Protein AF-A0A9W8PBU7-F1 (afdb_monomer)

Mean predicted aligned error: 11.32 Å

Foldseek 3Di:
DDDDDDDPPPPDPPPPPPVPPPPLQDPVQAAADPVLAWDWDWDDDLWKIKIKTQDDLLFDPVQWDWDDDPQQKIKIWRAPSVHRYPGIHIDIDHDPPQFWDPVPWDWDQDNRRMIMIITTTDDDPPPD

Secondary structure (DSSP, 8-state):
-PPPP------------------TT-HHHHBPPTTSSPPPEEEE-SSEEEEEEE--TT--GGGEEEEEETTTEEEEEEE-TT-SSS-EEEEEEEPPTT-EEEEEEEEEE-TTSEEEEEEEEPP-----

Radius of gyration: 25.04 Å; Cα contacts (8 Å, |Δi|>4): 195; chains: 1; bounding box: 91×54×43 Å

Structure (mmCIF, N/CA/C/O backbone):
data_AF-A0A9W8PBU7-F1
#
_entry.id   AF-A0A9W8PBU7-F1
#
loop_
_atom_site.group_PDB
_atom_site.id
_atom_site.type_symbol
_atom_site.label_atom_id
_atom_site.label_alt_id
_atom_site.label_comp_id
_atom_site.label_asym_id
_atom_site.label_entity_id
_atom_site.label_seq_id
_atom_site.pdbx_PDB_ins_code
_atom_site.Cartn_x
_atom_site.Cartn_y
_atom_site.Cartn_z
_atom_site.occupancy
_atom_site.B_iso_or_equiv
_atom_site.auth_seq_id
_atom_site.auth_comp_id
_atom_site.auth_asym_id
_atom_site.auth_atom_id
_atom_site.pdbx_PDB_model_num
ATOM 1 N N . MET A 1 1 ? 68.180 44.929 1.176 1.00 39.19 1 MET A N 1
ATOM 2 C CA . MET A 1 1 ? 67.422 43.773 1.694 1.00 39.19 1 MET A CA 1
ATOM 3 C C . MET A 1 1 ? 65.968 43.969 1.300 1.00 39.19 1 MET A C 1
ATOM 5 O O . MET A 1 1 ? 65.375 44.941 1.741 1.00 39.19 1 MET A O 1
ATOM 9 N N . TYR A 1 2 ? 65.458 43.147 0.382 1.00 31.69 2 TYR A N 1
ATOM 10 C CA . TYR A 1 2 ? 64.081 43.194 -0.127 1.00 31.69 2 TYR A CA 1
ATOM 11 C C . TYR A 1 2 ? 63.269 42.081 0.553 1.00 31.69 2 TYR A C 1
ATOM 13 O O . TYR A 1 2 ? 63.696 40.928 0.532 1.00 31.69 2 TYR A O 1
ATOM 21 N N . CYS A 1 3 ? 62.123 42.423 1.147 1.00 30.84 3 CYS A N 1
ATOM 22 C CA . CYS A 1 3 ? 61.123 41.465 1.628 1.00 30.84 3 CYS A CA 1
ATOM 23 C C . CYS A 1 3 ? 60.175 41.108 0.468 1.00 30.84 3 CYS A C 1
ATOM 25 O O . CYS A 1 3 ? 59.636 42.032 -0.146 1.00 30.84 3 CYS A O 1
ATOM 27 N N . PRO A 1 4 ? 59.954 39.823 0.140 1.00 41.66 4 PRO A N 1
ATOM 28 C CA . PRO A 1 4 ? 59.019 39.449 -0.914 1.00 41.66 4 PRO A CA 1
ATOM 29 C C . PRO A 1 4 ? 57.555 39.558 -0.440 1.00 41.66 4 PRO A C 1
ATOM 31 O O . PRO A 1 4 ? 57.282 39.421 0.757 1.00 41.66 4 PRO A O 1
ATOM 34 N N . PRO A 1 5 ? 56.599 39.787 -1.361 1.00 39.72 5 PRO A N 1
ATOM 35 C CA . PRO A 1 5 ? 55.179 39.819 -1.040 1.00 39.72 5 PRO A CA 1
ATOM 36 C C . PRO A 1 5 ? 54.635 38.416 -0.731 1.00 39.72 5 PRO A C 1
ATOM 38 O O . PRO A 1 5 ? 55.003 37.416 -1.347 1.00 39.72 5 PRO A O 1
ATOM 41 N N . ARG A 1 6 ? 53.734 38.375 0.253 1.00 37.47 6 ARG A N 1
ATOM 42 C CA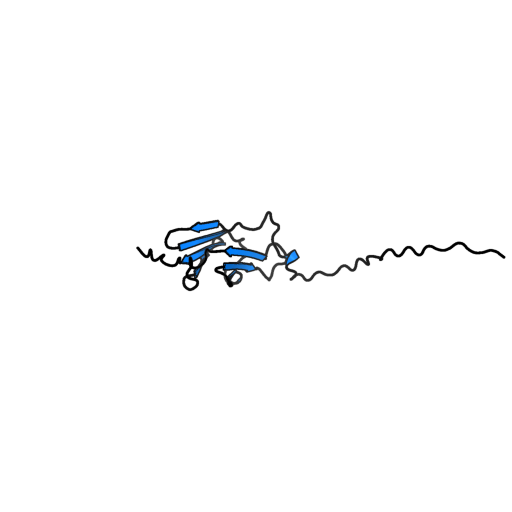 . ARG A 1 6 ? 52.997 37.208 0.746 1.00 37.47 6 ARG A CA 1
ATOM 43 C C . ARG A 1 6 ? 52.105 36.641 -0.367 1.00 37.47 6 ARG A C 1
ATOM 45 O O . ARG A 1 6 ? 51.167 37.307 -0.789 1.00 37.47 6 ARG A O 1
ATOM 52 N N . LEU A 1 7 ? 52.387 35.419 -0.819 1.00 39.12 7 LEU A N 1
ATOM 53 C CA . LEU A 1 7 ? 51.464 34.640 -1.649 1.00 39.12 7 LEU A CA 1
ATOM 54 C C . LEU A 1 7 ? 50.269 34.229 -0.780 1.00 39.12 7 LEU A C 1
ATOM 56 O O . LEU A 1 7 ? 50.424 33.460 0.171 1.00 39.12 7 LEU A O 1
ATOM 60 N N . GLU A 1 8 ? 49.085 34.756 -1.082 1.00 38.03 8 GLU A N 1
ATOM 61 C CA . GLU A 1 8 ? 47.836 34.208 -0.561 1.00 38.03 8 GLU A CA 1
ATOM 62 C C . GLU A 1 8 ? 47.573 32.869 -1.253 1.00 38.03 8 GLU A C 1
ATOM 64 O O . GLU A 1 8 ? 47.237 32.800 -2.435 1.00 38.03 8 GLU A O 1
ATOM 69 N N . VAL A 1 9 ? 47.764 31.781 -0.507 1.00 37.03 9 VAL A N 1
ATOM 70 C CA . VAL A 1 9 ? 47.266 30.460 -0.887 1.00 37.03 9 VAL A CA 1
ATOM 71 C C . VAL A 1 9 ? 45.747 30.514 -0.763 1.00 37.03 9 VAL A C 1
ATOM 73 O O . VAL A 1 9 ? 45.200 30.428 0.333 1.00 37.03 9 VAL A O 1
ATOM 76 N N . SER A 1 10 ? 45.074 30.696 -1.898 1.00 35.19 10 SER A N 1
ATOM 77 C CA . SER A 1 10 ? 43.635 30.490 -2.032 1.00 35.19 10 SER A CA 1
ATOM 78 C C . SER A 1 10 ? 43.340 29.004 -1.825 1.00 35.19 10 SER A C 1
ATOM 80 O O . SER A 1 10 ? 43.475 28.187 -2.734 1.00 35.19 10 SER A O 1
ATOM 82 N N . SER A 1 11 ? 42.983 28.633 -0.600 1.00 48.19 11 SER A N 1
ATOM 83 C CA . SER A 1 11 ? 42.421 27.330 -0.257 1.00 48.19 11 SER A CA 1
ATOM 84 C C . SER A 1 11 ? 40.956 27.274 -0.700 1.00 48.19 11 SER A C 1
ATOM 86 O O . SER A 1 11 ? 40.034 27.256 0.110 1.00 48.19 11 SER A O 1
ATOM 88 N N . GLN A 1 12 ? 40.733 27.242 -2.013 1.00 47.75 12 GLN A N 1
ATOM 89 C CA . GLN A 1 12 ? 39.485 26.713 -2.553 1.00 47.75 12 GLN A CA 1
ATOM 90 C C . GLN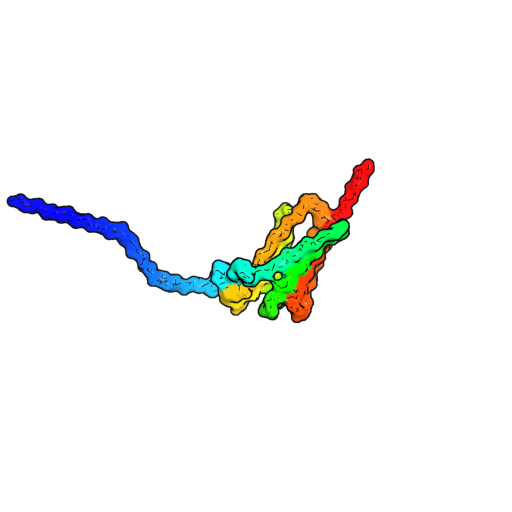 A 1 12 ? 39.604 25.185 -2.587 1.00 47.75 12 GLN A C 1
ATOM 92 O O . GLN A 1 12 ? 40.568 24.673 -3.162 1.00 47.75 12 GLN A O 1
ATOM 97 N N . PRO A 1 13 ? 38.674 24.425 -1.981 1.00 39.69 13 PRO A N 1
ATOM 98 C CA . PRO A 1 13 ? 38.643 22.992 -2.203 1.00 39.69 13 PRO A CA 1
ATOM 99 C C . PRO A 1 13 ? 38.336 22.758 -3.684 1.00 39.69 13 PRO A C 1
ATOM 101 O O . PRO A 1 13 ? 37.273 23.120 -4.186 1.00 39.69 13 PRO A O 1
ATOM 104 N N . PHE A 1 14 ? 39.301 22.169 -4.385 1.00 37.47 14 PHE A N 1
ATOM 105 C CA . PHE A 1 14 ? 39.103 21.573 -5.695 1.00 37.47 14 PHE A CA 1
ATOM 106 C C . PHE A 1 14 ? 38.034 20.490 -5.531 1.00 37.47 14 PHE A C 1
ATOM 108 O O . PHE A 1 14 ? 38.312 19.412 -5.003 1.00 37.47 14 PHE A O 1
ATOM 115 N N . VAL A 1 15 ? 36.791 20.793 -5.914 1.00 45.34 15 VAL A N 1
ATOM 116 C CA . VAL A 1 15 ? 35.747 19.776 -6.050 1.00 45.34 15 VAL A CA 1
ATOM 117 C C . VAL A 1 15 ? 36.163 18.926 -7.241 1.00 45.34 15 VAL A C 1
ATOM 119 O O . VAL A 1 15 ? 35.854 19.225 -8.392 1.00 45.34 15 VAL A O 1
ATOM 122 N N . SER A 1 16 ? 36.959 17.898 -6.954 1.00 40.41 16 SER A N 1
ATOM 123 C CA . SER A 1 16 ? 37.239 16.824 -7.887 1.00 40.41 16 SER A CA 1
ATOM 124 C C . SER A 1 16 ? 35.895 16.203 -8.239 1.00 40.41 16 SER A C 1
ATOM 126 O O . SER A 1 16 ? 35.319 15.474 -7.437 1.00 40.41 16 SER A O 1
ATOM 128 N N . SER A 1 17 ? 35.382 16.532 -9.424 1.00 47.75 17 SER A N 1
ATOM 129 C CA . SER A 1 17 ? 34.237 15.872 -10.044 1.00 47.75 17 SER A CA 1
ATOM 130 C C . SER A 1 17 ? 34.643 14.445 -10.407 1.00 47.75 17 SER A C 1
ATOM 132 O O . SER A 1 17 ? 34.849 14.108 -11.572 1.00 47.75 17 SER A O 1
ATOM 134 N N . SER A 1 18 ? 34.814 13.594 -9.398 1.00 46.03 18 SER A N 1
ATOM 135 C CA . SER A 1 18 ? 34.679 12.163 -9.588 1.00 46.03 18 SER A CA 1
ATOM 136 C C . SER A 1 18 ? 33.221 11.944 -9.951 1.00 46.03 18 SER A C 1
ATOM 138 O O . SER A 1 18 ? 32.334 12.184 -9.135 1.00 46.03 18 SER A O 1
ATOM 140 N N . HIS A 1 19 ? 32.976 11.539 -11.194 1.00 51.66 19 HIS A N 1
ATOM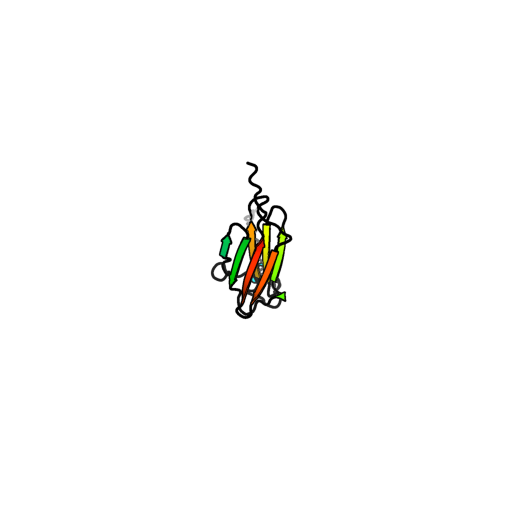 141 C CA . HIS A 1 19 ? 31.730 10.895 -11.574 1.00 51.66 19 HIS A CA 1
ATOM 142 C C . HIS A 1 19 ? 31.589 9.660 -10.677 1.00 51.66 19 HIS A C 1
ATOM 144 O O . HIS A 1 19 ? 32.081 8.585 -11.016 1.00 51.66 19 HIS A O 1
ATOM 150 N N . GLU A 1 20 ? 30.994 9.820 -9.492 1.00 53.59 20 GLU A N 1
ATOM 151 C CA . GLU A 1 20 ? 30.490 8.684 -8.741 1.00 53.59 20 GLU A CA 1
ATOM 152 C C . GLU A 1 20 ? 29.482 8.019 -9.667 1.00 53.59 20 GLU A C 1
ATOM 154 O O . GLU A 1 20 ? 28.445 8.590 -10.010 1.00 53.59 20 GLU A O 1
ATOM 159 N N . ALA A 1 21 ? 29.825 6.826 -10.148 1.00 58.72 21 ALA A N 1
ATOM 160 C CA . ALA A 1 21 ? 28.858 5.934 -10.748 1.00 58.72 21 ALA A CA 1
ATOM 161 C C . ALA A 1 21 ? 27.879 5.554 -9.631 1.00 58.72 21 ALA A C 1
ATOM 163 O O . ALA A 1 21 ? 28.065 4.567 -8.924 1.00 58.72 21 ALA A O 1
ATOM 164 N N . PHE A 1 22 ? 26.890 6.419 -9.413 1.00 59.03 22 PHE A N 1
ATOM 165 C CA . PHE A 1 22 ? 25.817 6.223 -8.458 1.00 59.03 22 PHE A CA 1
ATOM 166 C C . PHE A 1 22 ? 25.198 4.850 -8.720 1.00 59.03 22 PHE A C 1
ATOM 168 O O . PHE A 1 22 ? 24.804 4.557 -9.853 1.00 59.03 22 PHE A O 1
ATOM 175 N N . SER A 1 23 ? 25.154 3.995 -7.695 1.00 71.12 23 SER A N 1
ATOM 176 C CA . SER A 1 23 ? 24.628 2.637 -7.820 1.00 71.12 23 SER A CA 1
ATOM 177 C C . SER A 1 23 ? 23.216 2.690 -8.416 1.00 71.12 23 SER A C 1
ATOM 179 O O . SER A 1 23 ? 22.392 3.481 -7.944 1.00 71.12 23 SER A O 1
ATOM 181 N N . PRO A 1 24 ? 22.895 1.858 -9.424 1.00 67.50 24 PRO A N 1
ATOM 182 C CA . PRO A 1 24 ? 21.553 1.811 -10.011 1.00 67.50 24 PRO A CA 1
ATOM 183 C C . PRO A 1 24 ? 20.474 1.449 -8.978 1.00 67.50 24 PRO A C 1
ATOM 185 O O . PRO A 1 24 ? 19.298 1.723 -9.187 1.00 67.50 24 PRO A O 1
ATOM 188 N N . MET A 1 25 ? 20.869 0.896 -7.825 1.00 74.25 25 MET A N 1
ATOM 189 C CA . MET A 1 25 ? 19.973 0.583 -6.714 1.00 74.25 25 MET A CA 1
ATOM 190 C C . MET A 1 25 ? 19.737 1.746 -5.735 1.00 74.25 25 MET A C 1
ATOM 192 O O . MET A 1 25 ? 18.992 1.569 -4.770 1.00 74.25 25 MET A O 1
ATOM 196 N N . GLN A 1 26 ? 20.349 2.922 -5.929 1.00 77.50 26 GLN A N 1
ATOM 197 C CA . GLN A 1 26 ? 20.131 4.063 -5.034 1.00 77.50 26 GLN A CA 1
ATOM 198 C C . GLN A 1 26 ? 18.681 4.537 -5.071 1.00 77.50 26 GLN A C 1
ATOM 200 O O . GLN A 1 26 ? 18.116 4.837 -6.124 1.00 77.50 26 GLN A O 1
ATOM 205 N N . ARG A 1 27 ? 18.087 4.627 -3.880 1.00 73.88 27 ARG A N 1
ATOM 206 C CA . ARG A 1 27 ? 16.668 4.915 -3.681 1.00 73.88 27 ARG A CA 1
ATOM 207 C C . ARG A 1 27 ? 16.251 6.247 -4.296 1.00 73.88 27 ARG A C 1
ATOM 209 O O . ARG A 1 27 ? 15.182 6.334 -4.890 1.00 73.88 27 ARG A O 1
ATOM 216 N N . GLU A 1 28 ? 17.108 7.255 -4.189 1.00 75.44 28 GLU A N 1
ATOM 217 C CA . GLU A 1 28 ? 16.880 8.611 -4.692 1.00 75.44 28 GLU A CA 1
ATOM 218 C C . GLU A 1 28 ? 16.716 8.650 -6.217 1.00 75.44 28 GLU A C 1
ATOM 220 O O . GLU A 1 28 ? 16.029 9.525 -6.731 1.00 75.44 28 GLU A O 1
ATOM 225 N N . ARG A 1 29 ? 17.311 7.691 -6.942 1.00 76.19 29 ARG A N 1
ATOM 226 C CA . ARG A 1 29 ? 17.182 7.572 -8.404 1.00 76.19 29 ARG A CA 1
ATOM 227 C C . ARG A 1 29 ? 15.929 6.805 -8.829 1.00 76.19 29 ARG A C 1
ATOM 229 O O . ARG A 1 29 ? 15.405 7.040 -9.912 1.00 76.19 29 ARG A O 1
ATOM 236 N N . ARG A 1 30 ? 15.466 5.892 -7.969 1.00 81.69 30 ARG A N 1
ATOM 237 C CA . ARG A 1 30 ? 14.382 4.936 -8.246 1.00 81.69 30 ARG A CA 1
ATOM 238 C C . ARG A 1 30 ? 12.999 5.454 -7.855 1.00 81.69 30 ARG A C 1
ATOM 240 O O . ARG A 1 30 ? 11.993 4.971 -8.381 1.00 81.69 30 ARG A O 1
ATOM 247 N N . GLY A 1 31 ? 12.952 6.406 -6.922 1.00 77.81 31 GLY A N 1
ATOM 248 C CA . GLY A 1 31 ? 11.724 7.075 -6.507 1.00 77.81 31 GLY A CA 1
ATOM 249 C C . GLY A 1 31 ? 11.057 7.793 -7.676 1.00 77.81 31 GLY A C 1
ATOM 250 O O . GLY A 1 31 ? 11.725 8.386 -8.522 1.00 77.81 31 GLY A O 1
ATOM 251 N N . ALA A 1 32 ? 9.731 7.738 -7.730 1.00 72.75 32 ALA A N 1
ATOM 252 C CA . ALA A 1 32 ? 8.996 8.535 -8.699 1.00 72.75 32 ALA A CA 1
ATOM 253 C C . ALA A 1 32 ? 9.146 10.034 -8.407 1.00 72.75 32 ALA A C 1
ATOM 255 O O . ALA A 1 32 ? 9.181 10.459 -7.248 1.00 72.75 32 ALA A O 1
ATOM 256 N N . SER A 1 33 ? 9.180 10.841 -9.471 1.00 72.50 33 SER A N 1
ATOM 257 C CA . SER A 1 33 ? 8.978 12.286 -9.351 1.00 72.50 33 SER A CA 1
ATOM 258 C C . SER A 1 33 ? 7.666 12.556 -8.595 1.00 72.50 33 SER A C 1
ATOM 260 O O . SER A 1 33 ? 6.702 11.810 -8.793 1.00 72.50 33 SER A O 1
ATOM 262 N N . PRO A 1 34 ? 7.560 13.620 -7.777 1.00 70.50 34 PRO A N 1
ATOM 263 C CA . PRO A 1 34 ? 6.320 13.956 -7.073 1.00 70.50 34 PRO A CA 1
ATOM 264 C C . PRO A 1 34 ? 5.096 14.070 -7.995 1.00 70.50 34 PRO A C 1
ATOM 266 O O . PRO A 1 34 ? 3.978 13.821 -7.558 1.00 70.50 34 PRO A O 1
ATOM 269 N N . SER A 1 35 ? 5.305 14.415 -9.271 1.00 71.56 35 SER A N 1
ATOM 270 C CA . SER A 1 35 ? 4.259 14.490 -10.299 1.00 71.56 35 SER A CA 1
ATOM 271 C C . SER A 1 35 ? 3.750 13.129 -10.789 1.00 71.56 35 SER A C 1
ATOM 273 O O . SER A 1 35 ? 2.650 13.062 -11.324 1.00 71.56 35 SER A O 1
ATOM 275 N N . ASN A 1 36 ? 4.541 12.065 -10.618 1.00 75.50 36 ASN A N 1
ATOM 276 C CA . A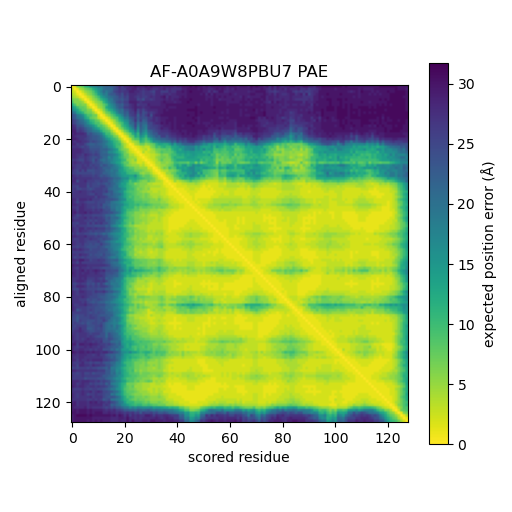SN A 1 36 ? 4.298 10.725 -11.170 1.00 75.50 36 ASN A CA 1
ATOM 277 C C . ASN A 1 36 ? 4.095 9.676 -10.062 1.00 75.50 36 ASN A C 1
ATOM 279 O O . ASN A 1 36 ? 4.108 8.474 -10.326 1.00 75.50 36 ASN A O 1
ATOM 283 N N . CYS A 1 37 ? 3.941 10.109 -8.807 1.00 84.00 37 CYS A N 1
ATOM 284 C CA . CYS A 1 37 ? 3.631 9.214 -7.702 1.00 84.00 37 CYS A CA 1
ATOM 285 C C . CYS A 1 37 ? 2.116 8.946 -7.682 1.00 84.00 37 CYS A C 1
ATOM 287 O O . CYS A 1 37 ? 1.342 9.898 -7.541 1.00 84.00 37 CYS A O 1
ATOM 289 N N . PRO A 1 38 ? 1.664 7.688 -7.816 1.00 91.00 38 PRO A N 1
ATOM 290 C CA . PRO A 1 38 ? 0.250 7.388 -7.769 1.00 91.00 38 PRO A CA 1
ATOM 291 C C . PRO A 1 38 ? -0.318 7.734 -6.387 1.00 91.00 38 PRO A C 1
ATOM 293 O O .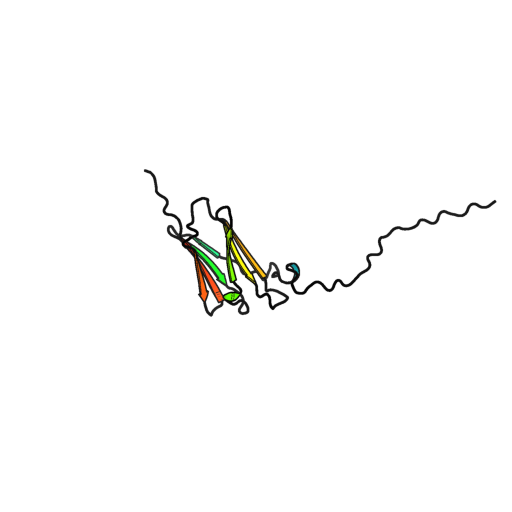 PRO A 1 38 ? 0.280 7.458 -5.342 1.00 91.00 38 PRO A O 1
ATOM 296 N N . SER A 1 39 ? -1.48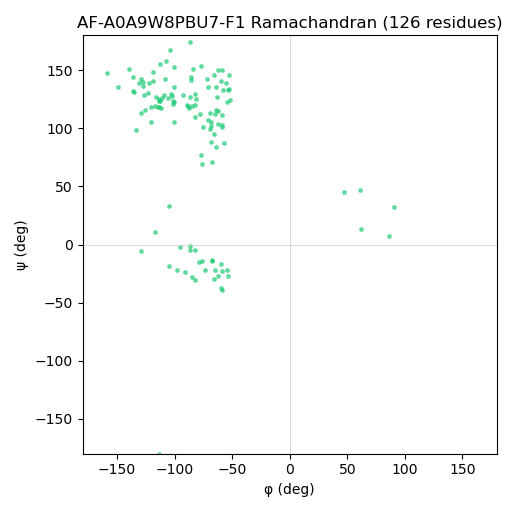0 8.381 -6.381 1.00 92.81 39 SER A N 1
ATOM 297 C CA . SER A 1 39 ? -2.149 8.777 -5.145 1.00 92.81 39 SER A CA 1
ATOM 298 C C . SER A 1 39 ? -2.938 7.603 -4.583 1.00 92.81 39 SER A C 1
ATOM 300 O O . SER A 1 39 ? -3.744 7.004 -5.293 1.00 92.81 39 SER A O 1
ATOM 302 N N . MET A 1 40 ? -2.740 7.306 -3.300 1.00 96.19 40 MET A N 1
ATOM 303 C CA . MET A 1 40 ? -3.547 6.319 -2.591 1.00 96.19 40 MET A CA 1
ATOM 304 C C . MET A 1 40 ? -4.793 6.988 -2.011 1.00 96.19 40 MET A C 1
ATOM 306 O O . MET A 1 40 ? -4.679 7.879 -1.168 1.00 96.19 40 MET A O 1
ATOM 310 N N . ASP A 1 41 ? -5.969 6.556 -2.459 1.00 97.69 41 ASP A N 1
ATOM 311 C CA . ASP A 1 41 ? -7.256 6.973 -1.906 1.00 97.69 41 ASP A CA 1
ATOM 312 C C . ASP A 1 41 ? -7.627 6.096 -0.708 1.00 97.69 41 ASP A C 1
ATOM 314 O O . ASP A 1 41 ? -7.374 4.888 -0.707 1.00 97.69 41 ASP A O 1
ATOM 318 N N . VAL A 1 42 ? -8.221 6.701 0.321 1.00 96.94 42 VAL A N 1
ATOM 319 C CA . VAL A 1 42 ? -8.611 6.004 1.551 1.00 96.94 42 VAL A CA 1
ATOM 320 C C . VAL A 1 42 ? -10.063 6.311 1.869 1.00 96.94 42 VAL A C 1
ATOM 322 O O . VAL A 1 42 ? -10.416 7.423 2.260 1.00 96.94 42 VAL A O 1
ATOM 325 N N . GLN A 1 43 ? -10.896 5.282 1.787 1.00 97.38 43 GLN A N 1
ATOM 326 C CA . GLN A 1 43 ? -12.310 5.346 2.124 1.00 97.38 43 GLN A CA 1
ATOM 327 C C . GLN A 1 43 ? -12.565 4.597 3.423 1.00 97.38 43 GLN A C 1
ATOM 329 O O . GLN A 1 43 ? -11.946 3.575 3.711 1.00 97.38 43 GLN A O 1
ATOM 334 N N . SER A 1 44 ? -13.462 5.128 4.248 1.00 94.88 44 SER A N 1
ATOM 335 C CA . SER A 1 44 ? -13.751 4.573 5.569 1.00 94.88 44 SER A CA 1
ATOM 336 C C . SER A 1 44 ? -15.242 4.317 5.720 1.00 94.88 44 SER A C 1
ATOM 338 O O . SER A 1 44 ? -16.056 5.215 5.526 1.00 94.88 44 SER A O 1
ATOM 340 N N . SER A 1 45 ? -15.586 3.101 6.126 1.00 93.25 45 SER A N 1
ATOM 341 C CA . SER A 1 45 ? -16.928 2.696 6.546 1.00 93.25 45 SER A CA 1
ATOM 342 C C . SER A 1 45 ? -16.928 2.359 8.038 1.00 93.25 45 SER A C 1
ATOM 344 O O . SER A 1 45 ? -15.894 2.441 8.699 1.00 93.25 45 SER A O 1
ATOM 346 N N . LEU A 1 46 ? -18.070 1.965 8.606 1.00 91.38 46 LEU A N 1
ATOM 347 C CA . LEU A 1 46 ? -18.142 1.539 10.011 1.00 91.38 46 LEU A CA 1
ATOM 348 C C . LEU A 1 46 ? -17.364 0.243 10.292 1.00 91.38 46 LEU A C 1
ATOM 350 O O . LEU A 1 46 ? -16.869 0.073 11.403 1.00 91.38 46 LEU A O 1
ATOM 354 N N . SER A 1 47 ? -17.238 -0.644 9.306 1.00 93.12 47 SER A N 1
ATOM 355 C CA . SER A 1 47 ? -16.639 -1.975 9.465 1.00 93.12 47 SER A CA 1
ATOM 356 C C . SER A 1 47 ? -15.229 -2.096 8.891 1.00 93.12 47 SER A C 1
ATOM 358 O O . SER A 1 47 ? -14.508 -3.023 9.254 1.00 93.12 47 SER A O 1
ATOM 360 N N . GLU A 1 48 ? -14.823 -1.191 8.003 1.00 95.75 48 GLU A N 1
ATOM 361 C CA . GLU A 1 48 ? -13.616 -1.365 7.192 1.00 95.75 48 GLU A CA 1
ATOM 362 C C . GLU A 1 48 ? -13.066 -0.036 6.660 1.00 95.75 48 GLU A C 1
ATOM 364 O O . GLU A 1 48 ? -13.835 0.883 6.366 1.00 95.75 48 GLU A O 1
ATOM 369 N N . HIS A 1 49 ? -11.743 0.046 6.511 1.00 97.06 49 HIS A N 1
ATOM 370 C CA . HIS A 1 49 ? -11.095 1.006 5.621 1.00 97.06 49 HIS A CA 1
ATOM 371 C C . HIS A 1 49 ? -10.693 0.321 4.318 1.00 97.06 49 HIS A C 1
ATOM 373 O O . HIS A 1 49 ? -10.092 -0.753 4.344 1.00 97.06 49 HIS A O 1
ATOM 379 N N . THR A 1 50 ? -10.958 0.977 3.198 1.00 97.94 50 THR A N 1
ATOM 380 C CA . THR A 1 50 ? -10.554 0.531 1.867 1.00 97.94 50 THR A CA 1
ATOM 381 C C . THR A 1 50 ? -9.532 1.517 1.326 1.00 97.94 50 THR A C 1
ATOM 383 O O . THR A 1 50 ? -9.821 2.704 1.182 1.00 97.94 50 THR A O 1
ATOM 386 N N . LEU A 1 51 ? -8.324 1.031 1.061 1.00 98.25 51 LEU A N 1
ATOM 387 C CA . LEU A 1 51 ? -7.252 1.792 0.442 1.00 98.25 51 LEU A CA 1
ATOM 388 C C . LEU A 1 51 ? -7.150 1.357 -1.013 1.00 98.25 51 LEU A C 1
ATOM 390 O O . LEU A 1 51 ? -7.079 0.158 -1.284 1.00 98.25 51 LEU A O 1
ATOM 394 N N . THR A 1 52 ? -7.131 2.310 -1.935 1.00 98.25 52 THR A N 1
ATOM 395 C CA . THR A 1 52 ? -7.056 2.021 -3.368 1.00 98.25 52 THR A CA 1
ATOM 396 C C . THR A 1 52 ? -5.973 2.848 -4.032 1.00 98.25 52 THR A C 1
ATOM 398 O O . THR A 1 52 ? -5.780 4.019 -3.710 1.00 98.25 52 THR A O 1
ATOM 401 N N . VAL A 1 53 ? -5.229 2.231 -4.943 1.00 97.88 53 VAL A N 1
ATOM 402 C CA . VAL A 1 53 ? -4.241 2.932 -5.761 1.00 97.88 53 VAL A CA 1
ATOM 403 C C . VAL A 1 53 ? -4.115 2.251 -7.116 1.00 97.88 53 VAL A C 1
ATOM 405 O O . VAL A 1 53 ? -4.047 1.025 -7.200 1.00 97.88 53 VAL A O 1
ATOM 408 N N . GLN A 1 54 ? -4.077 3.055 -8.175 1.00 97.31 54 GLN A N 1
ATOM 409 C CA . GLN A 1 54 ? -3.747 2.582 -9.512 1.00 97.31 54 GLN A CA 1
ATOM 410 C C . GLN A 1 54 ? -2.226 2.502 -9.633 1.00 97.31 54 GLN A C 1
ATOM 412 O O . GLN A 1 54 ? -1.547 3.532 -9.638 1.00 97.31 54 GLN A O 1
ATOM 417 N N . LEU A 1 55 ? -1.689 1.288 -9.693 1.00 95.69 55 LEU A N 1
ATOM 418 C CA . LEU A 1 55 ? -0.263 1.077 -9.900 1.00 95.69 55 LEU A CA 1
ATOM 419 C C . LEU A 1 55 ? 0.072 1.128 -11.399 1.00 95.69 55 LEU A C 1
ATOM 421 O O . LEU A 1 55 ? -0.777 0.787 -12.227 1.00 95.69 55 LEU A O 1
ATOM 425 N N . PRO A 1 56 ? 1.297 1.545 -11.759 1.00 94.00 56 PRO A N 1
ATOM 426 C CA . PRO A 1 56 ? 1.797 1.421 -13.123 1.00 94.00 56 PRO A CA 1
ATOM 427 C C . PRO A 1 56 ? 1.899 -0.041 -13.575 1.00 94.00 56 PRO A C 1
ATOM 429 O O . PRO A 1 56 ? 2.230 -0.915 -12.773 1.00 94.00 56 PRO A O 1
ATOM 432 N N . ASP A 1 57 ? 1.732 -0.281 -14.876 1.00 93.19 57 ASP A N 1
ATOM 433 C CA . ASP A 1 57 ? 1.673 -1.620 -15.487 1.00 93.19 57 ASP A CA 1
ATOM 434 C C . ASP A 1 57 ? 2.924 -2.489 -15.261 1.00 93.19 57 ASP A C 1
ATOM 436 O O . ASP A 1 57 ? 2.867 -3.718 -15.350 1.00 93.19 57 ASP A O 1
ATOM 440 N N . HIS A 1 58 ? 4.079 -1.879 -14.976 1.00 92.31 58 HIS A N 1
ATOM 441 C CA . HIS A 1 58 ? 5.314 -2.611 -14.681 1.00 92.31 58 HIS A CA 1
ATOM 442 C C . HIS A 1 58 ? 5.377 -3.166 -13.255 1.00 92.31 58 HIS A C 1
ATOM 444 O O . HIS A 1 58 ? 6.218 -4.027 -12.981 1.00 92.31 58 HIS A O 1
ATOM 450 N N . ILE A 1 59 ? 4.513 -2.703 -12.347 1.00 94.56 59 ILE A N 1
ATOM 451 C CA . ILE A 1 59 ? 4.448 -3.199 -10.973 1.00 94.56 59 ILE A CA 1
ATOM 452 C C . ILE A 1 59 ? 3.572 -4.447 -10.919 1.00 94.56 59 ILE A C 1
ATOM 454 O O . ILE A 1 59 ? 2.374 -4.416 -11.192 1.00 94.56 59 ILE A O 1
ATOM 458 N N . LYS A 1 60 ? 4.175 -5.556 -10.495 1.00 93.25 60 LYS A N 1
ATOM 459 C CA . LYS A 1 60 ? 3.490 -6.840 -10.318 1.00 93.25 60 LYS A CA 1
ATOM 460 C C . LYS A 1 60 ? 3.222 -7.141 -8.847 1.00 93.25 60 LYS A C 1
ATOM 462 O O . LYS A 1 60 ? 3.784 -6.505 -7.957 1.00 93.25 60 LYS A O 1
ATOM 467 N N . HIS A 1 61 ? 2.388 -8.143 -8.580 1.00 93.25 61 HIS A N 1
ATOM 468 C CA . HIS A 1 61 ? 1.979 -8.502 -7.219 1.00 93.25 61 HIS A CA 1
ATOM 469 C C . HIS A 1 61 ? 3.171 -8.885 -6.330 1.00 93.25 61 HIS A C 1
ATOM 471 O O . HIS A 1 61 ? 3.218 -8.483 -5.171 1.00 93.25 61 HIS A O 1
ATOM 477 N N . GLU A 1 62 ? 4.173 -9.579 -6.874 1.00 94.19 62 GLU A N 1
ATOM 478 C CA . GLU A 1 62 ? 5.401 -9.947 -6.162 1.00 94.19 62 GLU A CA 1
ATOM 479 C C . GLU A 1 62 ? 6.292 -8.747 -5.798 1.00 94.19 62 GLU A C 1
ATOM 481 O O . GLU A 1 62 ? 7.210 -8.876 -4.991 1.00 94.19 62 GLU A O 1
ATOM 486 N N . MET A 1 63 ? 6.024 -7.576 -6.381 1.00 95.88 63 MET A N 1
ATOM 487 C CA . MET A 1 63 ? 6.749 -6.326 -6.137 1.00 95.88 63 MET A CA 1
ATOM 488 C C . MET A 1 63 ? 6.067 -5.457 -5.075 1.00 95.88 63 MET A C 1
ATOM 490 O O . MET A 1 63 ? 6.582 -4.392 -4.734 1.00 95.88 63 MET A O 1
ATOM 494 N N . VAL A 1 64 ? 4.916 -5.887 -4.548 1.00 96.56 64 VAL A N 1
ATOM 495 C CA . VAL A 1 64 ? 4.165 -5.159 -3.525 1.00 96.56 64 VAL A CA 1
ATOM 496 C C . VAL A 1 64 ? 4.436 -5.766 -2.154 1.00 96.56 64 VAL A C 1
ATOM 498 O O . VAL A 1 64 ? 4.178 -6.938 -1.897 1.00 96.56 64 VAL A O 1
ATOM 501 N N . THR A 1 65 ? 4.925 -4.940 -1.235 1.00 96.94 65 THR A N 1
ATOM 502 C CA . THR A 1 65 ? 5.101 -5.290 0.173 1.00 96.94 65 THR A CA 1
ATOM 503 C C . THR A 1 65 ? 4.144 -4.475 1.027 1.00 96.94 65 THR A C 1
ATOM 505 O O . THR A 1 65 ? 4.184 -3.244 1.028 1.00 96.94 65 THR A O 1
ATOM 508 N N . ILE A 1 66 ? 3.313 -5.166 1.806 1.00 96.12 66 ILE A N 1
ATOM 509 C CA . ILE A 1 66 ? 2.419 -4.558 2.792 1.00 96.12 66 ILE A CA 1
ATOM 510 C C . ILE A 1 66 ? 2.890 -4.991 4.171 1.00 96.12 66 ILE A C 1
ATOM 512 O O . ILE A 1 66 ? 3.042 -6.177 4.453 1.00 96.12 66 ILE A O 1
ATOM 516 N N . SER A 1 67 ? 3.139 -4.015 5.034 1.00 95.38 67 SER A N 1
ATOM 517 C CA . SER A 1 67 ? 3.685 -4.248 6.364 1.00 95.38 67 SER A CA 1
ATOM 518 C C . SER A 1 67 ? 2.954 -3.421 7.405 1.00 95.38 67 SER A C 1
ATOM 520 O O . SER A 1 67 ? 2.553 -2.280 7.171 1.00 95.38 67 SER A O 1
ATOM 522 N N . VAL A 1 68 ? 2.794 -4.006 8.584 1.00 91.81 68 VAL A N 1
ATOM 523 C CA . VAL A 1 68 ? 2.246 -3.318 9.748 1.00 91.81 68 VAL A CA 1
ATOM 524 C C . VAL A 1 68 ? 3.400 -2.740 10.550 1.00 91.81 68 VAL A C 1
ATOM 526 O O . VAL A 1 68 ? 4.337 -3.455 10.904 1.00 91.81 68 VAL A O 1
ATOM 529 N N . LEU A 1 69 ? 3.325 -1.450 10.869 1.00 91.62 69 LEU A N 1
ATOM 530 C CA . LEU A 1 69 ? 4.295 -0.789 11.733 1.00 91.62 69 LEU A CA 1
ATOM 531 C C . LEU A 1 69 ? 3.685 -0.479 13.103 1.00 91.62 69 LEU A C 1
ATOM 533 O O . LEU A 1 69 ? 2.467 -0.349 13.277 1.00 91.62 69 LEU A O 1
ATOM 537 N N . LYS A 1 70 ? 4.563 -0.302 14.095 1.00 88.00 70 LYS A N 1
ATOM 538 C CA . LYS A 1 70 ? 4.178 0.137 15.440 1.00 88.00 70 LYS A CA 1
ATOM 539 C C . LYS A 1 70 ? 3.405 1.462 15.374 1.00 88.00 70 LYS A C 1
ATOM 541 O O . LYS A 1 70 ? 3.790 2.385 14.658 1.00 88.00 70 LYS A O 1
ATOM 546 N N . GLY A 1 71 ? 2.354 1.567 16.187 1.00 86.62 71 GLY A N 1
ATOM 547 C CA . GLY A 1 71 ? 1.546 2.785 16.304 1.00 86.62 71 GLY A CA 1
ATOM 548 C C . GLY A 1 71 ? 0.360 2.859 15.342 1.00 86.62 71 GLY A C 1
ATOM 549 O O . GLY A 1 71 ? 0.000 3.958 14.943 1.00 86.62 71 GLY A O 1
ATOM 550 N N . ASN A 1 72 ? -0.250 1.716 14.998 1.00 89.88 72 ASN A N 1
ATOM 551 C CA . ASN A 1 72 ? -1.431 1.620 14.125 1.00 89.88 72 ASN A CA 1
ATOM 552 C C . ASN A 1 72 ? -1.173 2.172 12.721 1.00 89.88 72 ASN A C 1
ATOM 554 O O . ASN A 1 72 ? -1.949 2.968 12.196 1.00 89.88 72 ASN A O 1
ATOM 558 N N . LYS A 1 73 ? -0.050 1.768 12.126 1.00 94.31 73 LYS A N 1
ATOM 559 C CA . LYS A 1 73 ? 0.341 2.225 10.796 1.00 94.31 73 LYS A CA 1
ATOM 560 C C . LYS A 1 73 ? 0.426 1.058 9.836 1.00 94.31 73 LYS A C 1
ATOM 562 O O . LYS A 1 73 ? 0.949 0.003 10.194 1.00 94.31 73 LYS A O 1
ATOM 567 N N . LEU A 1 74 ? -0.030 1.288 8.616 1.00 95.81 74 LEU A N 1
ATOM 568 C CA . LEU A 1 74 ? 0.186 0.385 7.499 1.00 95.81 74 LEU A CA 1
ATOM 569 C C . LEU A 1 74 ? 1.164 1.047 6.534 1.00 95.81 74 LEU A C 1
ATOM 571 O O . LEU A 1 74 ? 0.978 2.203 6.157 1.00 95.81 74 LEU A O 1
ATOM 575 N N . LYS A 1 75 ? 2.219 0.327 6.167 1.00 96.56 75 LYS A N 1
ATOM 576 C CA . LYS A 1 75 ? 3.186 0.751 5.163 1.00 96.56 75 LYS A CA 1
ATOM 577 C C . LYS A 1 75 ? 3.037 -0.125 3.929 1.00 96.56 75 LYS A C 1
ATOM 579 O O . LYS A 1 75 ? 3.121 -1.349 4.031 1.00 96.56 75 LYS A O 1
ATOM 584 N N . VAL A 1 76 ? 2.854 0.522 2.786 1.00 97.38 76 VAL A N 1
ATOM 585 C CA . VAL A 1 76 ? 2.737 -0.109 1.472 1.00 97.38 76 VAL A CA 1
ATOM 586 C C . VAL A 1 76 ? 3.920 0.348 0.634 1.00 97.38 76 VAL A C 1
ATOM 588 O O . VAL A 1 76 ? 4.172 1.547 0.525 1.00 97.38 76 VAL A O 1
ATOM 591 N N . ILE A 1 77 ? 4.657 -0.603 0.074 1.00 96.50 77 ILE A N 1
ATOM 592 C CA . ILE A 1 77 ? 5.755 -0.352 -0.856 1.00 96.50 77 ILE A CA 1
ATOM 593 C C . ILE A 1 77 ? 5.451 -1.102 -2.146 1.00 96.50 77 ILE A C 1
ATOM 595 O O . ILE A 1 77 ? 5.167 -2.295 -2.096 1.00 96.50 77 ILE A O 1
ATOM 599 N N . ALA A 1 78 ? 5.553 -0.425 -3.282 1.00 96.25 78 ALA A N 1
ATOM 600 C CA . ALA A 1 78 ? 5.630 -1.056 -4.593 1.00 96.25 78 ALA A CA 1
ATOM 601 C C . ALA A 1 78 ? 7.034 -0.812 -5.158 1.00 96.25 78 ALA A C 1
ATOM 603 O O . ALA A 1 78 ? 7.419 0.343 -5.335 1.00 96.25 78 ALA A O 1
ATOM 604 N N . ASP A 1 79 ? 7.806 -1.880 -5.384 1.00 94.25 79 ASP A N 1
ATOM 605 C CA . ASP A 1 79 ? 9.213 -1.787 -5.787 1.00 94.25 79 ASP A CA 1
ATOM 606 C C . ASP A 1 79 ? 9.569 -2.724 -6.954 1.00 94.25 79 ASP A C 1
ATOM 608 O O . ASP A 1 79 ? 9.878 -3.903 -6.767 1.00 94.25 79 ASP A O 1
ATOM 612 N N . ALA A 1 80 ? 9.599 -2.186 -8.174 1.00 93.44 80 ALA A N 1
ATOM 613 C CA . ALA A 1 80 ? 10.192 -2.856 -9.330 1.00 93.44 80 ALA A CA 1
ATOM 614 C C . ALA A 1 80 ? 11.725 -2.749 -9.265 1.00 93.44 80 ALA A C 1
ATOM 616 O O . ALA A 1 80 ? 12.355 -1.956 -9.961 1.00 93.44 80 ALA A O 1
ATOM 617 N N . TRP A 1 81 ? 12.332 -3.571 -8.405 1.00 85.56 81 TRP A N 1
ATOM 618 C CA . TRP A 1 81 ? 13.778 -3.625 -8.118 1.00 85.56 81 TRP A CA 1
ATOM 619 C C . TRP A 1 81 ? 14.681 -3.818 -9.343 1.00 85.56 81 TRP A C 1
ATOM 621 O O . TRP A 1 81 ? 15.858 -3.474 -9.300 1.00 85.56 81 TRP A O 1
ATOM 631 N N . HIS A 1 82 ? 14.134 -4.359 -10.430 1.00 86.38 82 HIS A N 1
ATOM 632 C CA . HIS A 1 82 ? 14.838 -4.601 -11.687 1.00 86.38 82 HIS A CA 1
ATOM 633 C C . HIS A 1 82 ? 14.923 -3.357 -12.594 1.00 86.38 82 HIS A C 1
ATOM 635 O O . HIS A 1 82 ? 15.548 -3.423 -13.650 1.00 86.38 82 HIS A O 1
ATOM 641 N N . MET A 1 83 ? 14.292 -2.243 -12.207 1.00 87.06 83 MET A N 1
ATOM 642 C CA . MET A 1 83 ? 14.266 -0.982 -12.951 1.00 87.06 83 MET A CA 1
ATOM 643 C C . MET A 1 83 ? 15.024 0.128 -12.206 1.00 87.06 83 MET A C 1
ATOM 645 O O . MET A 1 83 ? 15.163 0.101 -10.980 1.00 87.06 83 MET A O 1
ATOM 649 N N . GLU A 1 84 ? 15.501 1.124 -12.957 1.00 83.19 84 GLU A N 1
ATOM 650 C CA . GLU A 1 84 ? 16.360 2.199 -12.432 1.00 83.19 84 GLU A CA 1
ATOM 651 C C . GLU A 1 84 ? 15.617 3.499 -12.086 1.00 83.19 84 GLU A C 1
ATOM 653 O O . GLU A 1 84 ? 16.121 4.285 -11.288 1.00 83.19 84 GLU A O 1
ATOM 658 N N . ALA A 1 85 ? 14.438 3.738 -12.664 1.00 82.69 85 ALA A N 1
ATOM 659 C CA . ALA A 1 85 ? 13.671 4.972 -12.491 1.00 82.69 85 ALA A CA 1
ATOM 660 C C . ALA A 1 85 ? 12.178 4.663 -12.359 1.00 82.69 85 ALA A C 1
ATOM 662 O O . ALA A 1 85 ? 11.716 3.657 -12.896 1.00 82.69 85 ALA A O 1
ATOM 663 N N . GLU A 1 86 ? 11.450 5.518 -11.632 1.00 83.12 86 GLU A N 1
ATOM 664 C CA . GLU A 1 86 ? 9.986 5.444 -11.471 1.00 83.12 86 GLU A CA 1
ATOM 665 C C . GLU A 1 86 ? 9.488 4.031 -11.130 1.00 83.12 86 GLU A C 1
ATOM 667 O O . GLU A 1 86 ? 8.551 3.490 -11.711 1.00 83.12 86 GLU A O 1
ATOM 672 N N . CYS A 1 87 ? 10.182 3.385 -10.202 1.00 89.25 87 CYS A N 1
ATOM 673 C CA . CYS A 1 87 ? 9.950 1.984 -9.873 1.00 89.25 87 CYS A CA 1
ATOM 674 C C . CYS A 1 87 ? 9.763 1.749 -8.380 1.00 89.25 87 CYS A C 1
ATOM 676 O O . CYS A 1 87 ? 9.438 0.630 -8.000 1.00 89.25 87 CYS A O 1
ATOM 678 N N . HIS A 1 88 ? 9.945 2.785 -7.558 1.00 93.25 88 HIS A N 1
ATOM 679 C CA . HIS A 1 88 ? 9.794 2.731 -6.114 1.00 93.25 88 HIS A CA 1
ATOM 680 C C . HIS A 1 88 ? 8.725 3.716 -5.634 1.00 93.25 88 HIS A C 1
ATOM 682 O O . HIS A 1 88 ? 8.883 4.934 -5.763 1.00 93.25 88 HIS A O 1
ATOM 688 N N . TYR A 1 89 ? 7.675 3.182 -5.017 1.00 93.81 89 TYR A N 1
ATOM 689 C CA . TYR A 1 89 ? 6.562 3.939 -4.453 1.00 93.81 89 TYR A CA 1
ATOM 690 C C . TYR A 1 89 ? 6.331 3.526 -3.002 1.00 93.81 89 TYR A C 1
ATOM 692 O O . TYR A 1 89 ? 6.354 2.337 -2.680 1.00 93.81 89 TYR A O 1
ATOM 700 N N . GLU A 1 90 ? 6.112 4.500 -2.120 1.00 94.75 90 GLU A N 1
ATOM 701 C CA . GLU A 1 90 ? 5.908 4.261 -0.692 1.00 94.75 90 GLU A CA 1
ATOM 702 C C . GLU A 1 90 ? 4.738 5.089 -0.162 1.00 94.75 90 GLU A C 1
ATOM 704 O O . GLU A 1 90 ? 4.697 6.307 -0.332 1.00 94.75 90 GLU A O 1
ATOM 709 N N . TRP A 1 91 ? 3.844 4.424 0.569 1.00 96.31 91 TRP A N 1
ATOM 710 C CA . TRP A 1 91 ? 2.767 5.058 1.322 1.00 96.31 91 TRP A CA 1
ATOM 711 C C . TRP A 1 91 ? 2.790 4.591 2.774 1.00 96.31 91 TRP A C 1
ATOM 713 O O . TRP A 1 91 ? 3.002 3.412 3.069 1.00 96.31 91 TRP A O 1
ATOM 723 N N . VAL A 1 92 ? 2.538 5.524 3.693 1.00 96.62 92 VAL A N 1
ATOM 724 C CA . VAL A 1 92 ? 2.372 5.241 5.122 1.00 96.62 92 VAL A CA 1
ATOM 725 C C . VAL A 1 92 ? 1.044 5.816 5.582 1.00 96.62 92 VAL A C 1
ATOM 727 O O . VAL A 1 92 ? 0.848 7.030 5.597 1.00 96.62 92 VAL A O 1
ATOM 730 N N . ILE A 1 93 ? 0.145 4.930 5.993 1.00 96.19 93 ILE A N 1
ATOM 731 C CA . ILE A 1 93 ? -1.207 5.265 6.420 1.00 96.19 93 ILE A CA 1
ATOM 732 C C . ILE A 1 93 ? -1.271 5.135 7.932 1.00 96.19 93 ILE A C 1
ATOM 734 O O . ILE A 1 93 ? -0.906 4.101 8.493 1.00 96.19 93 ILE A O 1
ATOM 738 N N . ASN A 1 94 ? -1.708 6.205 8.592 1.00 95.81 94 ASN A N 1
ATOM 739 C CA . ASN A 1 94 ? -1.861 6.253 10.040 1.00 95.81 94 ASN A CA 1
ATOM 740 C C . ASN A 1 94 ? -3.339 6.073 10.378 1.00 95.81 94 ASN A C 1
ATOM 742 O O . ASN A 1 94 ? -4.172 6.862 9.936 1.00 95.81 94 ASN A O 1
ATOM 746 N N . PHE A 1 95 ? -3.651 5.067 11.187 1.00 93.69 95 PHE A N 1
ATOM 747 C CA . PHE A 1 95 ? -4.998 4.839 11.692 1.00 93.69 95 PHE A CA 1
ATOM 748 C C . PHE A 1 95 ? -5.123 5.348 13.128 1.00 93.69 95 PHE A C 1
ATOM 750 O O . PHE A 1 95 ? -4.130 5.362 13.869 1.00 93.69 95 PHE A O 1
ATOM 757 N N . PRO A 1 96 ? -6.331 5.746 13.564 1.00 92.31 96 PRO A N 1
ATOM 758 C CA . PRO A 1 96 ? -6.547 6.098 14.955 1.00 92.31 96 PRO A CA 1
ATOM 759 C C . PRO A 1 96 ? -6.205 4.921 15.886 1.00 92.31 96 PRO A C 1
ATOM 761 O O . PRO A 1 96 ? -6.360 3.751 15.508 1.00 92.31 96 PRO A O 1
ATOM 764 N N . PRO A 1 97 ? -5.752 5.195 17.121 1.00 90.12 97 PRO A N 1
ATOM 765 C CA . PRO A 1 97 ? -5.496 4.149 18.099 1.00 90.12 97 PRO A CA 1
ATOM 766 C C . PRO A 1 97 ? -6.703 3.228 18.288 1.00 90.12 97 PRO A C 1
ATOM 768 O O . PRO A 1 97 ? -7.825 3.702 18.444 1.00 90.12 97 PRO A O 1
ATOM 771 N N . HIS A 1 98 ? -6.455 1.915 18.296 1.00 87.44 98 HIS A N 1
ATOM 772 C CA . HIS A 1 98 ? -7.476 0.878 18.491 1.00 87.44 98 HIS A CA 1
ATOM 773 C C . HIS A 1 98 ? -8.585 0.828 17.425 1.00 87.44 98 HIS A C 1
ATOM 775 O O . HIS A 1 98 ? -9.575 0.132 17.634 1.00 87.44 98 HIS A O 1
ATOM 781 N N . ASP A 1 99 ? -8.432 1.511 16.286 1.00 91.38 99 ASP A N 1
ATOM 782 C CA . ASP A 1 99 ? -9.477 1.538 15.255 1.00 91.38 99 ASP A CA 1
ATOM 783 C C . ASP A 1 99 ? -9.446 0.311 14.343 1.00 91.38 99 ASP A C 1
ATOM 785 O O . ASP A 1 99 ? -10.492 -0.122 13.872 1.00 91.38 99 ASP A O 1
ATOM 789 N N . ILE A 1 100 ? -8.268 -0.277 14.118 1.00 91.94 100 ILE A N 1
ATOM 790 C CA . ILE A 1 100 ? -8.085 -1.339 13.124 1.00 91.94 100 ILE A CA 1
ATOM 791 C C . ILE A 1 100 ? -7.622 -2.664 13.712 1.00 91.94 100 ILE A C 1
ATOM 793 O O . ILE A 1 100 ? -6.908 -2.744 14.720 1.00 91.94 100 ILE A O 1
ATOM 797 N N . ASP A 1 101 ? -8.052 -3.733 13.060 1.00 90.88 101 ASP A N 1
ATOM 798 C CA . ASP A 1 101 ? -7.592 -5.083 13.300 1.00 90.88 101 ASP A CA 1
ATOM 799 C C . ASP A 1 101 ? -6.572 -5.482 12.233 1.00 90.88 101 ASP A C 1
ATOM 801 O O . ASP A 1 101 ? -6.910 -5.794 11.095 1.00 90.88 101 ASP A O 1
ATOM 805 N N . MET A 1 102 ? -5.307 -5.503 12.642 1.00 84.88 102 MET A N 1
ATOM 806 C CA . MET A 1 102 ? -4.181 -5.837 11.773 1.00 84.88 102 MET A CA 1
ATOM 807 C C . MET A 1 102 ? -4.211 -7.287 11.270 1.00 84.88 102 MET A C 1
ATOM 809 O O . MET A 1 102 ? -3.593 -7.578 10.253 1.00 84.88 102 MET A O 1
ATOM 813 N N . GLY A 1 103 ? -4.921 -8.194 11.954 1.00 87.88 103 GLY A N 1
ATOM 814 C CA . GLY A 1 103 ? -5.115 -9.565 11.474 1.00 87.88 103 GLY A CA 1
ATOM 815 C C . GLY A 1 103 ? -6.147 -9.675 10.348 1.00 87.88 103 GLY A C 1
ATOM 816 O O . GLY A 1 103 ? -6.208 -10.703 9.684 1.00 87.88 103 GLY A O 1
ATOM 817 N N . GLY A 1 104 ? -6.951 -8.629 10.132 1.00 91.19 104 GLY A N 1
ATOM 818 C CA . GLY A 1 104 ? -7.964 -8.541 9.079 1.00 91.19 104 GLY A CA 1
ATOM 819 C C . GLY A 1 104 ? -7.546 -7.636 7.922 1.00 91.19 104 GLY A C 1
ATOM 820 O O . GLY A 1 104 ? -8.396 -6.941 7.370 1.00 91.19 104 GLY A O 1
ATOM 821 N N . VAL A 1 105 ? -6.247 -7.584 7.607 1.00 94.94 105 VAL A N 1
ATOM 822 C CA . VAL A 1 105 ? -5.731 -6.881 6.426 1.00 94.94 105 VAL A CA 1
ATOM 823 C C . VAL A 1 105 ? -5.722 -7.848 5.247 1.00 94.94 105 VAL A C 1
ATOM 825 O O . VAL A 1 105 ? -5.032 -8.865 5.276 1.00 94.94 105 VAL A O 1
ATOM 828 N N . HIS A 1 106 ? -6.461 -7.508 4.198 1.00 96.31 106 HIS A N 1
A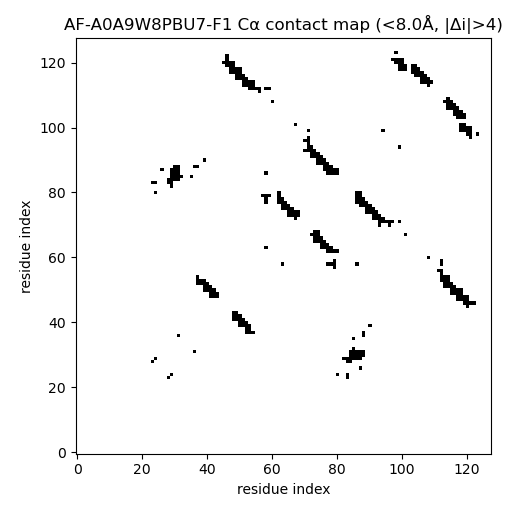TOM 829 C CA . HIS A 1 106 ? -6.518 -8.260 2.950 1.00 96.31 106 HIS A CA 1
ATOM 830 C C . HIS A 1 106 ? -6.120 -7.358 1.791 1.00 96.31 106 HIS A C 1
ATOM 832 O O . HIS A 1 106 ? -6.522 -6.201 1.741 1.00 96.31 106 HIS A O 1
ATOM 838 N N . ALA A 1 107 ? -5.342 -7.884 0.852 1.00 96.62 107 ALA A N 1
ATOM 839 C CA . ALA A 1 107 ? -4.907 -7.140 -0.318 1.00 96.62 107 ALA A CA 1
ATOM 840 C C . ALA A 1 107 ? -5.186 -7.933 -1.588 1.00 96.62 107 ALA A C 1
ATOM 842 O O . ALA A 1 107 ? -5.028 -9.155 -1.614 1.00 96.62 107 ALA A O 1
ATOM 843 N N . GLN A 1 108 ? -5.590 -7.223 -2.631 1.00 97.25 108 GLN A N 1
ATOM 844 C CA . GLN A 1 108 ? -5.795 -7.761 -3.965 1.00 97.25 108 GLN A CA 1
ATOM 845 C C . GLN A 1 108 ? -5.205 -6.785 -4.975 1.00 97.25 108 GLN A C 1
ATOM 847 O O . GLN A 1 108 ? -5.444 -5.584 -4.887 1.00 97.25 108 GLN A O 1
ATOM 852 N N . LEU A 1 109 ? -4.429 -7.312 -5.917 1.00 96.69 109 LEU A N 1
ATOM 853 C CA . LEU A 1 109 ? -3.984 -6.588 -7.099 1.00 96.69 109 LEU A CA 1
ATOM 854 C C . LEU A 1 109 ? -4.617 -7.273 -8.301 1.00 96.69 109 LEU A C 1
ATOM 856 O O . LEU A 1 109 ? -4.383 -8.465 -8.517 1.00 96.69 109 LEU A O 1
ATOM 860 N N . ASP A 1 110 ? -5.448 -6.546 -9.036 1.00 95.00 110 ASP A N 1
ATOM 861 C CA . ASP A 1 110 ? -6.080 -7.088 -10.231 1.00 95.00 110 ASP A CA 1
ATOM 862 C C . ASP A 1 110 ? -5.201 -6.925 -11.483 1.00 95.00 110 ASP A C 1
ATOM 864 O O . ASP A 1 110 ? -4.134 -6.309 -11.465 1.00 95.00 110 ASP A O 1
ATOM 868 N N . ALA A 1 111 ? -5.655 -7.504 -12.597 1.00 92.50 111 ALA A N 1
ATOM 869 C CA . ALA A 1 111 ? -4.938 -7.451 -13.869 1.00 92.50 111 ALA A CA 1
ATOM 870 C C . ALA A 1 111 ? -4.872 -6.042 -14.488 1.00 92.50 111 ALA A C 1
ATOM 872 O O . ALA A 1 111 ? -4.097 -5.836 -15.417 1.00 92.50 111 ALA A O 1
ATOM 873 N N . SER A 1 112 ? -5.680 -5.093 -14.004 1.00 94.62 112 SER A N 1
ATOM 874 C CA . SER A 1 112 ? -5.648 -3.694 -14.440 1.00 94.62 112 SER A CA 1
ATOM 875 C C . SER A 1 112 ? -4.628 -2.857 -13.669 1.00 94.62 112 SER A C 1
ATOM 877 O O . SER A 1 112 ? -4.443 -1.690 -13.993 1.00 94.62 112 SER A O 1
ATOM 879 N N . GLY A 1 113 ? -3.968 -3.429 -12.656 1.00 95.25 113 GLY A N 1
ATOM 880 C CA . GLY A 1 113 ? -3.024 -2.715 -11.798 1.00 95.25 113 GLY A CA 1
ATOM 881 C C . GLY A 1 113 ? -3.687 -2.000 -10.617 1.00 95.25 113 GLY A C 1
ATOM 882 O O . GLY A 1 113 ? -3.010 -1.268 -9.893 1.00 95.25 113 GLY A O 1
ATOM 883 N N . LEU A 1 114 ? -4.987 -2.209 -10.381 1.00 97.69 114 LEU A N 1
ATOM 884 C CA . LEU A 1 114 ? -5.668 -1.646 -9.221 1.00 97.69 114 LEU A CA 1
ATOM 885 C C . LEU A 1 114 ? -5.320 -2.467 -7.975 1.00 97.69 114 LEU A C 1
ATOM 887 O O . LEU A 1 114 ? -5.726 -3.623 -7.829 1.00 97.69 114 LEU A O 1
ATOM 891 N N . LEU A 1 115 ? -4.572 -1.852 -7.059 1.00 98.19 115 LEU A N 1
ATOM 892 C CA . LEU A 1 115 ? -4.321 -2.399 -5.733 1.00 98.19 115 LEU A CA 1
ATOM 893 C C . LEU A 1 115 ? -5.435 -1.949 -4.788 1.00 98.19 115 LEU A C 1
ATOM 895 O O . LEU A 1 115 ? -5.588 -0.755 -4.525 1.00 98.19 115 LEU A O 1
ATOM 899 N N . VAL A 1 116 ? -6.162 -2.916 -4.233 1.00 98.31 116 VAL A N 1
ATOM 900 C CA . VAL A 1 116 ? -7.180 -2.715 -3.199 1.00 98.31 116 VAL A CA 1
ATOM 901 C C . VAL A 1 116 ? -6.717 -3.376 -1.908 1.00 98.31 116 VAL A C 1
ATOM 903 O O . VAL A 1 116 ? -6.453 -4.579 -1.872 1.00 98.31 116 VAL A O 1
ATOM 906 N N . ILE A 1 117 ? -6.641 -2.599 -0.829 1.00 98.25 117 ILE A N 1
ATOM 907 C CA . ILE A 1 117 ? -6.319 -3.087 0.512 1.00 98.25 117 ILE A CA 1
ATOM 908 C C . ILE A 1 117 ? -7.511 -2.826 1.425 1.00 98.25 117 ILE A C 1
ATOM 910 O O . ILE A 1 117 ? -7.921 -1.691 1.644 1.00 98.25 117 ILE A O 1
ATOM 914 N N . SER A 1 118 ? -8.049 -3.902 1.968 1.00 97.81 118 SER A N 1
ATOM 915 C CA . SER A 1 118 ? -9.173 -3.931 2.891 1.00 97.81 118 SER A CA 1
ATOM 916 C C . SER A 1 118 ? -8.637 -4.117 4.309 1.00 97.81 118 SER A C 1
ATOM 918 O O . SER A 1 118 ? -7.907 -5.071 4.581 1.00 97.81 118 SER A O 1
ATOM 920 N N . VAL A 1 119 ? -8.932 -3.175 5.202 1.00 96.44 119 VAL A N 1
ATOM 921 C CA . VAL A 1 119 ? -8.454 -3.163 6.589 1.00 96.44 119 VAL A CA 1
ATOM 922 C C . VAL A 1 119 ? -9.655 -3.169 7.519 1.00 96.44 119 VAL A C 1
ATOM 924 O O . VAL A 1 119 ? -10.323 -2.147 7.707 1.00 96.44 119 VAL A O 1
ATOM 927 N N . ARG A 1 120 ? -9.915 -4.321 8.142 1.00 95.81 120 ARG A N 1
ATOM 928 C CA . ARG A 1 120 ? -11.019 -4.475 9.091 1.00 95.81 120 ARG A CA 1
ATOM 929 C C . ARG A 1 120 ? -10.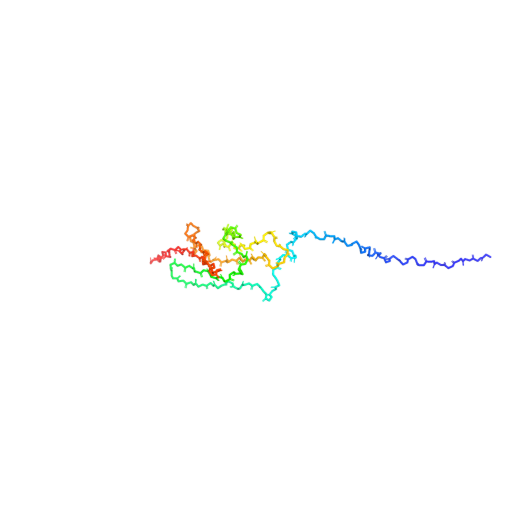899 -3.486 10.253 1.00 95.81 120 ARG A C 1
ATOM 931 O O . ARG A 1 120 ? -9.851 -3.375 10.894 1.00 95.81 120 ARG A O 1
ATOM 938 N N . ARG A 1 121 ? -12.003 -2.814 10.580 1.00 94.31 121 ARG A N 1
ATOM 939 C CA . ARG A 1 121 ? -12.116 -1.969 11.773 1.00 94.31 121 ARG A CA 1
ATOM 940 C C . ARG A 1 121 ? -12.525 -2.804 12.978 1.00 94.31 121 ARG A C 1
ATOM 942 O O . ARG A 1 121 ? -13.302 -3.753 12.869 1.00 94.31 121 ARG A O 1
ATOM 949 N N . ARG A 1 122 ? -11.991 -2.463 14.148 1.00 91.44 122 ARG A N 1
ATOM 950 C CA . ARG A 1 122 ? -12.398 -3.081 15.411 1.00 91.44 122 ARG A CA 1
ATOM 951 C C . ARG A 1 122 ? -13.803 -2.592 15.766 1.00 91.44 122 ARG A C 1
ATOM 953 O O . ARG A 1 122 ? -14.056 -1.389 15.678 1.00 91.44 122 ARG A O 1
ATOM 960 N N . PRO A 1 123 ? -14.708 -3.483 16.209 1.00 84.12 123 PRO A N 1
ATOM 961 C CA . PRO A 1 123 ? -15.990 -3.065 16.752 1.00 84.12 123 PRO A CA 1
ATOM 962 C C . PRO A 1 123 ? -15.760 -2.064 17.881 1.00 84.12 123 PRO A C 1
ATOM 964 O O . PRO A 1 123 ? -15.067 -2.361 18.859 1.00 84.12 123 PRO A O 1
ATOM 967 N N . ARG A 1 124 ? -16.334 -0.868 17.754 1.00 73.06 124 ARG A N 1
ATOM 968 C CA . ARG A 1 124 ? -16.404 0.057 18.879 1.00 73.06 124 ARG A CA 1
ATOM 969 C C . ARG A 1 124 ? -17.491 -0.470 19.798 1.00 73.06 124 ARG A C 1
ATOM 971 O O . ARG A 1 124 ? -18.673 -0.315 19.509 1.00 73.06 124 ARG A O 1
ATOM 978 N N . TYR A 1 125 ? -17.095 -1.132 20.880 1.00 58.78 125 TYR A N 1
ATOM 979 C CA . TYR A 1 125 ? -18.018 -1.355 21.982 1.00 58.78 125 TYR A CA 1
ATOM 980 C C . TYR A 1 125 ? -18.400 0.024 22.516 1.00 58.78 125 TYR A C 1
ATOM 982 O O . TYR A 1 125 ? -17.599 0.690 23.171 1.00 58.78 125 TYR A O 1
ATOM 990 N N . HIS A 1 126 ? -19.605 0.482 22.188 1.00 54.16 126 HIS A N 1
ATOM 991 C CA . HIS A 1 126 ? -20.222 1.552 22.946 1.00 54.16 126 HIS A CA 1
ATOM 992 C C . HIS A 1 126 ? -20.546 0.957 24.315 1.00 54.16 126 HIS A C 1
ATOM 994 O O . HIS A 1 126 ? -21.481 0.174 24.450 1.00 54.16 126 HIS A O 1
ATOM 1000 N N . VAL A 1 127 ? -19.715 1.262 25.312 1.00 46.62 127 VAL A N 1
ATOM 1001 C CA . VAL A 1 127 ? -20.119 1.100 26.708 1.00 46.62 127 VAL A CA 1
ATOM 1002 C C . VAL A 1 127 ? -21.198 2.157 26.928 1.00 46.62 127 VAL A C 1
ATOM 1004 O O . VAL A 1 127 ? -2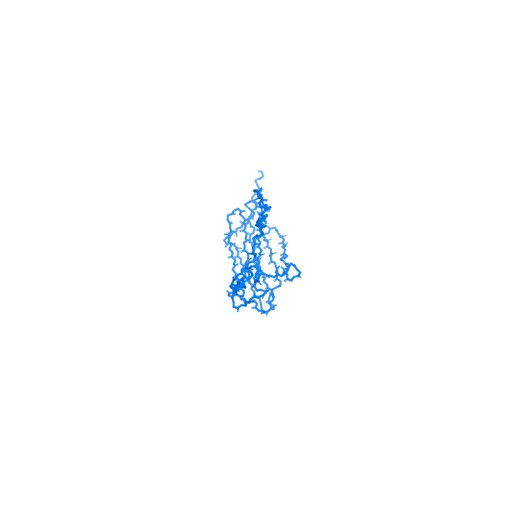0.897 3.351 26.894 1.00 46.62 127 VAL A O 1
ATOM 1007 N N . CYS A 1 128 ? -22.450 1.711 26.994 1.00 40.25 128 CYS A N 1
ATOM 1008 C CA . CYS A 1 128 ? -23.565 2.520 27.475 1.00 40.25 128 CYS A CA 1
ATOM 1009 C C . CYS A 1 128 ? -23.435 2.755 28.980 1.00 40.25 128 CYS A C 1
ATOM 1011 O O . CYS A 1 128 ? -22.951 1.831 29.675 1.00 40.25 128 CYS A O 1
#

Nearest PDB structures (foldseek):
  4rzk-assembly1_B  TM=8.505E-01  e=2.239E-05  Saccharolobus solfataricus P2
  4m5t-assembly3_A  TM=8.303E-01  e=2.319E-04  Homo sapiens
  3eud-assembly3_C  TM=7.818E-01  e=1.081E-03  Saccharomyces cerevisiae
  7oa6-assembly1_B  TM=6.973E-01  e=2.269E-03  Saccharomyces cerevisiae S288C
  6mv1-assembly1_A  TM=7.023E-01  e=4.249E-03  Homo sapiens

InterPro domains:
  IPR008978 HSP20-like chaperone [G3DSA:2.60.40.790] (5-126)

Organism: NCBI:txid2804962

Sequence (128 aa):
MYCPPRLEVSSQPFVSSSHEAFSPMQRERRGASPSNCPSMDVQSSLSEHTLTVQLPDHIKHEMVTISVLKGNKLKVIADAWHMEAECHYEWVINFPPHDIDMGGVHAQLDASGLLVISVRRRPRYHVC

Solvent-accessible surface area (backbone atoms only — not comparable to full-atom values): 7973 Å² total; per-residue (Å²): 140,85,84,80,85,84,78,79,80,79,84,68,83,78,79,75,82,69,82,72,80,71,60,68,81,41,63,88,57,15,37,40,55,86,91,68,52,69,66,74,47,78,47,77,59,91,59,34,35,43,36,38,32,64,47,59,86,83,58,50,73,93,30,50,46,78,45,82,45,89,80,51,24,44,37,41,36,40,44,36,81,93,48,51,52,69,25,40,46,78,49,78,46,78,47,62,84,83,41,61,35,82,90,46,59,46,76,47,66,49,98,84,24,44,36,41,35,41,35,29,35,43,84,79,78,78,82,126

pLDDT: mean 81.16, std 20.35, range [30.84, 98.31]